Protein AF-A0A2V9D2Q7-F1 (afdb_monomer_lite)

Secondary structure (DSSP, 8-state):
------------S-HHHHHHHHHHHHHHH----S--TTHHHHHHHHHHHSSEEEEE-HHHHHHHTTTT-GGGS-HHHHHHHHHHHHT---STHHHHHHHHHHHHHHHHHT--TT--EEEEE-

Radius of gyration: 14.45 Å; chains: 1; bounding box: 42×31×36 Å

Sequence (122 aa):
MHANGCEVAEYRWSGYVLATLLPYLQEKHQIDLMKAEYDDIATLLTNSTGATHFIFTPSQNTAYLNRLDPTLFSQEEMRDYFNAFNETNEQEIGRAMLDGIAVFRESLRQLDEGSVVVFGIL

Foldseek 3Di:
DPPPDDDQFDQDDALVLLVLLQCVCCVVPVQHQQDDPPVVVQVVCCVVPVWRKGKAALVSLVVPLVVLDLVNDDLVVSQVSVCVVVVHNDDCSSVSSSSSSVRVNRLSVPHDNPDMDIDTHD

Structure (mmCIF, N/CA/C/O backbone):
data_AF-A0A2V9D2Q7-F1
#
_entry.id   AF-A0A2V9D2Q7-F1
#
loop_
_atom_site.group_PDB
_atom_site.id
_atom_site.type_symbol
_atom_site.label_atom_id
_atom_site.label_alt_id
_atom_site.label_comp_id
_atom_site.label_asym_id
_atom_site.label_entity_id
_atom_site.label_seq_id
_atom_site.pdbx_PDB_ins_code
_atom_site.Cartn_x
_atom_site.Cartn_y
_atom_site.Cartn_z
_atom_site.occupancy
_atom_site.B_iso_or_equiv
_atom_site.auth_seq_id
_atom_site.auth_comp_id
_atom_site.auth_asym_id
_atom_site.auth_atom_id
_atom_site.pdbx_PDB_model_num
ATOM 1 N N . MET A 1 1 ? -30.553 -5.878 12.563 1.00 38.88 1 MET A N 1
ATOM 2 C CA . MET A 1 1 ? -29.101 -6.134 12.549 1.00 38.88 1 MET A CA 1
ATOM 3 C C . MET A 1 1 ? -28.470 -4.869 11.994 1.00 38.88 1 MET A C 1
ATOM 5 O O . MET A 1 1 ? -28.701 -4.577 10.830 1.00 38.88 1 MET A O 1
ATOM 9 N N . HIS A 1 2 ? -27.844 -4.038 12.827 1.00 42.50 2 HIS A N 1
ATOM 10 C CA . HIS A 1 2 ? -27.093 -2.895 12.305 1.00 42.50 2 HIS A CA 1
ATOM 11 C C . HIS A 1 2 ? -25.798 -3.459 11.726 1.00 42.50 2 HIS A C 1
ATOM 13 O O . HIS A 1 2 ? -25.033 -4.098 12.446 1.00 42.50 2 HIS A O 1
ATOM 19 N N . ALA A 1 3 ? -25.616 -3.334 10.414 1.00 60.69 3 ALA A N 1
ATOM 20 C CA . ALA A 1 3 ? -24.344 -3.654 9.792 1.00 60.69 3 ALA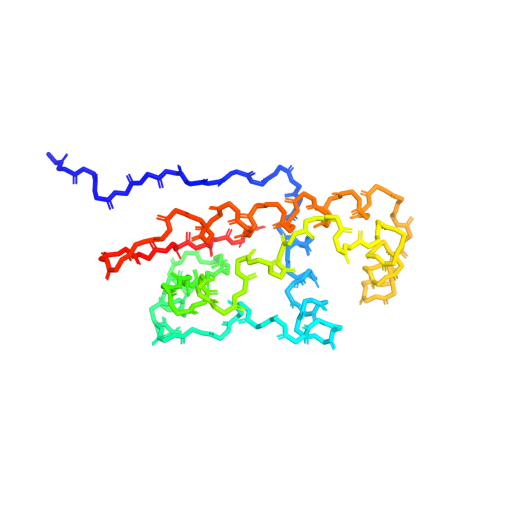 A CA 1
ATOM 21 C C . ALA A 1 3 ? -23.356 -2.566 10.228 1.00 60.69 3 ALA A C 1
ATOM 23 O O . ALA A 1 3 ? -23.459 -1.428 9.785 1.00 60.69 3 ALA A O 1
ATOM 24 N N . ASN A 1 4 ? -22.440 -2.903 11.134 1.00 76.31 4 ASN A N 1
ATOM 25 C CA . ASN A 1 4 ? -21.393 -1.992 11.608 1.00 76.31 4 ASN A CA 1
ATOM 26 C C . ASN A 1 4 ? -20.206 -1.925 10.625 1.00 76.31 4 ASN A C 1
ATOM 28 O O . ASN A 1 4 ? -19.081 -1.670 11.036 1.00 76.31 4 ASN A O 1
ATOM 32 N N . GLY A 1 5 ? -20.436 -2.221 9.344 1.00 79.56 5 GLY A N 1
ATOM 33 C CA . GLY A 1 5 ? -19.397 -2.279 8.325 1.00 79.56 5 GLY A CA 1
ATOM 34 C C . GLY A 1 5 ? -19.960 -2.004 6.938 1.00 79.56 5 GLY A C 1
ATOM 35 O O . GLY A 1 5 ? -21.102 -2.361 6.634 1.00 79.56 5 GLY A O 1
ATOM 36 N N . CYS A 1 6 ? -19.141 -1.369 6.111 1.00 85.81 6 CYS A N 1
ATOM 37 C CA . CYS A 1 6 ? -19.388 -1.111 4.702 1.00 85.81 6 CYS A CA 1
ATOM 38 C C . CYS A 1 6 ? -18.102 -1.364 3.909 1.00 85.81 6 CYS A C 1
ATOM 40 O O . CYS A 1 6 ? -16.999 -1.308 4.452 1.00 85.81 6 CYS A O 1
ATOM 42 N N . GLU A 1 7 ? -18.251 -1.668 2.625 1.00 88.69 7 GLU A N 1
ATOM 43 C CA . GLU A 1 7 ? -17.116 -1.735 1.711 1.00 88.69 7 GLU A CA 1
ATOM 44 C C . GLU A 1 7 ? -16.582 -0.320 1.465 1.00 88.69 7 GLU A C 1
ATOM 46 O O . GLU A 1 7 ? -17.346 0.590 1.141 1.00 88.69 7 GLU A O 1
ATOM 51 N N . VAL A 1 8 ? -15.275 -0.139 1.658 1.00 90.69 8 VAL A N 1
ATOM 52 C CA . VAL A 1 8 ? -14.614 1.174 1.581 1.00 90.69 8 VAL A CA 1
ATOM 53 C C . VAL A 1 8 ? -13.784 1.354 0.313 1.00 90.69 8 VAL A C 1
ATOM 55 O O . VAL A 1 8 ? -13.592 2.483 -0.132 1.00 90.69 8 VAL A O 1
ATOM 58 N N . ALA A 1 9 ? -13.307 0.260 -0.280 1.00 90.62 9 ALA A N 1
ATOM 59 C CA . ALA A 1 9 ? -12.556 0.261 -1.526 1.00 90.62 9 ALA A CA 1
ATOM 60 C C . ALA A 1 9 ? -12.586 -1.132 -2.173 1.00 90.62 9 ALA A C 1
ATOM 62 O O . ALA A 1 9 ? -12.545 -2.142 -1.474 1.00 90.62 9 ALA A O 1
ATOM 63 N N . GLU A 1 10 ? -12.587 -1.161 -3.506 1.00 90.06 10 GLU A N 1
ATOM 64 C CA . GLU A 1 10 ? -12.472 -2.374 -4.319 1.00 90.06 10 GLU A CA 1
ATOM 65 C C . GLU A 1 10 ? -11.156 -2.316 -5.106 1.00 90.06 10 GLU A C 1
ATOM 67 O O . GLU A 1 10 ? -10.862 -1.313 -5.765 1.00 90.06 10 GLU A O 1
ATOM 72 N N . TYR A 1 11 ? -10.377 -3.399 -5.083 1.00 93.44 11 TYR A N 1
ATOM 73 C CA . TYR A 1 11 ? -9.204 -3.560 -5.939 1.00 93.44 11 TYR A CA 1
ATOM 74 C C . TYR A 1 11 ? -9.448 -4.659 -6.970 1.00 93.44 11 TYR A C 1
ATOM 76 O O . TYR A 1 11 ? -9.820 -5.775 -6.624 1.00 93.44 11 TYR A O 1
ATOM 84 N N . ARG A 1 12 ? -9.244 -4.338 -8.251 1.00 92.75 12 ARG A N 1
ATOM 85 C CA . ARG A 1 12 ? -9.646 -5.205 -9.376 1.00 92.75 12 ARG A CA 1
ATOM 86 C C . ARG A 1 12 ? -8.529 -6.065 -9.951 1.00 92.75 12 ARG A C 1
ATOM 88 O O . ARG A 1 12 ? -8.783 -6.862 -10.852 1.00 92.75 12 ARG A O 1
ATOM 95 N N . TRP A 1 13 ? -7.304 -5.883 -9.474 1.00 94.62 13 TRP A N 1
ATOM 96 C CA . TRP A 1 13 ? -6.167 -6.692 -9.894 1.00 94.62 13 TRP A CA 1
ATOM 97 C C . TRP A 1 13 ? -5.890 -7.790 -8.868 1.00 94.62 13 TRP A C 1
ATOM 99 O O . TRP A 1 13 ? -6.526 -7.863 -7.819 1.00 94.62 13 TRP A O 1
ATOM 109 N N . SER A 1 14 ? -4.931 -8.659 -9.181 1.00 93.31 14 SER A N 1
ATOM 110 C CA . SER A 1 14 ? -4.540 -9.750 -8.289 1.00 93.31 14 SER A CA 1
ATOM 111 C C . SER A 1 14 ? -4.072 -9.229 -6.927 1.00 93.31 14 SER A C 1
ATOM 113 O O . SER A 1 14 ? -3.277 -8.290 -6.861 1.00 93.31 14 SER A O 1
ATOM 115 N N . GLY A 1 15 ? -4.483 -9.892 -5.843 1.00 92.88 15 GLY A N 1
ATOM 116 C CA . GLY A 1 15 ? -3.981 -9.617 -4.497 1.00 92.88 15 GLY A CA 1
ATOM 117 C C . GLY A 1 15 ? -2.457 -9.742 -4.386 1.00 92.88 15 GLY A C 1
ATOM 118 O O . GLY A 1 15 ? -1.828 -9.036 -3.600 1.00 92.88 15 GLY A O 1
ATOM 119 N N . TYR A 1 16 ? -1.834 -10.537 -5.261 1.00 93.50 16 TYR A N 1
ATOM 120 C CA . TYR A 1 16 ? -0.379 -10.636 -5.380 1.00 93.50 16 TYR A CA 1
ATOM 121 C C . TYR A 1 16 ? 0.292 -9.285 -5.678 1.00 93.50 16 TYR A C 1
ATOM 123 O O . TYR A 1 16 ? 1.370 -9.001 -5.163 1.00 93.50 16 TYR A O 1
ATOM 131 N N . VAL A 1 17 ? -0.375 -8.406 -6.438 1.00 96.81 17 VAL A N 1
ATOM 132 C CA . VAL A 1 17 ? 0.128 -7.050 -6.703 1.00 96.81 17 VAL A CA 1
ATOM 133 C C . VAL A 1 17 ? 0.216 -6.239 -5.417 1.00 96.81 17 VAL A C 1
ATOM 135 O O . VAL A 1 17 ? 1.226 -5.586 -5.163 1.00 96.81 17 VAL A O 1
ATOM 138 N N . LEU A 1 18 ? -0.815 -6.320 -4.574 1.00 96.50 18 LEU A N 1
ATOM 139 C CA . LEU A 1 18 ? -0.846 -5.645 -3.278 1.00 96.50 18 LEU A CA 1
ATOM 140 C C . LEU A 1 18 ? 0.185 -6.238 -2.313 1.00 96.50 18 LEU A C 1
ATOM 142 O O . LEU A 1 18 ? 0.848 -5.492 -1.594 1.00 96.50 18 LEU A O 1
ATOM 146 N N . ALA A 1 19 ? 0.369 -7.560 -2.343 1.00 94.62 19 ALA A N 1
ATOM 147 C CA . ALA A 1 19 ? 1.371 -8.247 -1.538 1.00 94.62 19 ALA A CA 1
ATOM 148 C C . ALA A 1 19 ? 2.806 -7.797 -1.869 1.00 94.62 19 ALA A C 1
ATOM 150 O O . ALA A 1 19 ? 3.616 -7.689 -0.956 1.00 94.62 19 ALA A O 1
ATOM 151 N N . THR A 1 20 ? 3.120 -7.478 -3.132 1.00 96.94 20 THR A N 1
ATOM 152 C CA . THR A 1 20 ? 4.409 -6.864 -3.517 1.00 96.94 20 THR A CA 1
ATOM 153 C C . THR A 1 20 ? 4.452 -5.355 -3.247 1.00 96.94 20 THR A C 1
ATOM 155 O O . THR A 1 20 ? 5.504 -4.807 -2.912 1.00 96.94 20 THR A O 1
ATOM 158 N N . LEU A 1 21 ? 3.321 -4.658 -3.378 1.00 97.88 21 LEU A N 1
ATOM 159 C CA . LEU A 1 21 ? 3.245 -3.215 -3.149 1.00 97.88 21 LEU A CA 1
ATOM 160 C C . LEU A 1 21 ? 3.551 -2.831 -1.694 1.00 97.88 21 LEU A C 1
ATOM 162 O O . LEU A 1 21 ? 4.154 -1.788 -1.451 1.00 97.88 21 LEU A O 1
ATOM 166 N N . LEU A 1 22 ? 3.161 -3.662 -0.728 1.00 96.38 22 LEU A N 1
ATOM 167 C CA . LEU A 1 22 ? 3.419 -3.416 0.692 1.00 96.38 22 LEU A CA 1
ATOM 168 C C . LEU A 1 22 ? 4.934 -3.335 1.021 1.00 96.38 22 LEU A C 1
ATOM 170 O O . LEU A 1 22 ? 5.353 -2.312 1.570 1.00 96.38 22 LEU A O 1
ATOM 174 N N . PRO A 1 23 ? 5.784 -4.310 0.630 1.00 96.69 23 PRO A N 1
ATOM 175 C CA . PRO A 1 23 ? 7.241 -4.184 0.693 1.00 96.69 23 PRO A CA 1
ATOM 176 C C . PRO A 1 23 ? 7.792 -2.965 -0.050 1.00 96.69 23 PRO A C 1
ATOM 178 O O . PRO A 1 23 ? 8.608 -2.239 0.513 1.00 96.69 23 PRO A O 1
ATOM 181 N N . TYR A 1 24 ? 7.311 -2.673 -1.266 1.00 98.06 24 TYR A N 1
ATOM 182 C CA . TYR A 1 24 ? 7.743 -1.487 -2.020 1.00 98.06 24 TYR A CA 1
ATOM 183 C C . TYR A 1 24 ? 7.545 -0.194 -1.214 1.00 98.06 24 TYR A C 1
ATOM 185 O O . TYR A 1 24 ? 8.459 0.627 -1.094 1.00 98.06 24 TYR A O 1
ATOM 193 N N . LEU A 1 25 ? 6.355 -0.024 -0.630 1.00 97.94 25 LEU A N 1
ATOM 194 C CA . LEU A 1 25 ? 6.006 1.126 0.203 1.00 97.94 25 LEU A CA 1
ATOM 195 C C . LEU A 1 25 ? 6.900 1.238 1.441 1.00 97.94 25 LEU A C 1
ATOM 197 O O . LEU A 1 25 ? 7.367 2.333 1.770 1.00 97.94 25 LEU A O 1
ATOM 201 N N . GLN A 1 26 ? 7.179 0.119 2.102 1.00 97.00 26 GLN A N 1
ATOM 202 C CA . GLN A 1 26 ? 8.033 0.105 3.283 1.00 97.00 26 GLN A CA 1
ATOM 203 C C . GLN A 1 26 ? 9.488 0.428 2.920 1.00 97.00 26 GLN A C 1
ATOM 205 O O . GLN A 1 26 ? 10.083 1.344 3.489 1.00 97.00 26 GLN A O 1
ATOM 210 N N . GLU A 1 27 ? 10.057 -0.280 1.946 1.00 97.06 27 GLU A N 1
ATOM 211 C CA . GLU A 1 27 ? 11.473 -0.197 1.586 1.00 97.06 27 GLU A CA 1
ATOM 212 C C . GLU A 1 27 ? 11.836 1.140 0.936 1.00 97.06 27 GLU A C 1
ATOM 214 O O . GLU A 1 27 ? 12.829 1.769 1.312 1.00 97.06 27 GLU A O 1
ATOM 219 N N . LYS A 1 28 ? 11.043 1.583 -0.047 1.00 97.38 28 LYS A N 1
ATOM 220 C CA . LYS A 1 28 ? 11.356 2.766 -0.865 1.00 97.38 28 LYS A CA 1
ATOM 221 C C . LYS A 1 28 ? 10.819 4.052 -0.267 1.00 97.38 28 LYS A C 1
ATOM 223 O O . LYS A 1 28 ? 11.466 5.090 -0.375 1.00 97.38 28 LYS A O 1
ATOM 228 N N . HIS A 1 29 ? 9.663 3.976 0.388 1.00 96.38 29 HIS A N 1
ATOM 229 C CA . HIS A 1 29 ? 8.939 5.163 0.834 1.00 96.38 29 HIS A CA 1
ATOM 230 C C . HIS A 1 29 ? 8.832 5.279 2.345 1.00 96.38 29 HIS A C 1
ATOM 232 O O . HIS A 1 29 ? 8.362 6.315 2.805 1.00 96.38 29 HIS A O 1
ATOM 238 N N . GLN A 1 30 ? 9.284 4.290 3.128 1.00 96.75 30 GLN A N 1
ATOM 239 C CA . GLN A 1 30 ? 9.152 4.275 4.592 1.00 96.75 30 GLN A CA 1
ATOM 240 C C . GLN A 1 30 ? 7.686 4.446 5.032 1.00 96.75 30 GLN A C 1
ATOM 242 O O . GLN A 1 30 ? 7.369 5.228 5.939 1.00 96.75 30 GLN A O 1
ATOM 247 N N . ILE A 1 31 ? 6.782 3.779 4.310 1.00 96.44 31 ILE A N 1
ATOM 248 C CA . ILE A 1 31 ? 5.348 3.690 4.590 1.00 96.44 31 ILE A CA 1
ATOM 249 C C . ILE A 1 31 ? 5.064 2.242 4.984 1.00 96.44 31 ILE A C 1
ATOM 251 O O . ILE A 1 31 ? 5.067 1.356 4.135 1.00 96.44 31 ILE A O 1
ATOM 255 N N . ASP A 1 32 ? 4.845 2.002 6.274 1.00 94.50 32 ASP A N 1
ATOM 256 C CA . ASP A 1 32 ? 4.575 0.666 6.803 1.00 94.50 32 ASP A CA 1
ATOM 257 C C . ASP A 1 32 ? 3.084 0.528 7.131 1.00 94.50 32 ASP A C 1
ATOM 259 O O . ASP A 1 32 ? 2.604 1.018 8.154 1.00 94.50 32 ASP A O 1
ATOM 263 N N . LEU A 1 33 ? 2.347 -0.109 6.220 1.00 92.50 33 LEU A N 1
ATOM 264 C CA . LEU A 1 33 ? 0.935 -0.462 6.407 1.00 92.50 33 LEU A CA 1
ATOM 2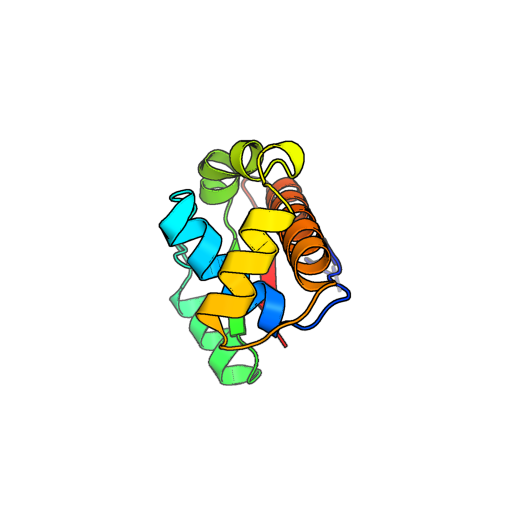65 C C . LEU A 1 33 ? 0.754 -1.881 6.962 1.00 92.50 33 LEU A C 1
ATOM 267 O O . LEU A 1 33 ? -0.364 -2.258 7.305 1.00 92.50 33 LEU A O 1
ATOM 271 N N . MET A 1 34 ? 1.830 -2.671 7.027 1.00 88.25 34 MET A N 1
ATOM 272 C CA . MET A 1 34 ? 1.775 -4.067 7.462 1.00 88.25 34 MET A CA 1
ATOM 273 C C . MET A 1 34 ? 1.773 -4.181 8.981 1.00 88.25 34 MET A C 1
ATOM 275 O O . MET A 1 34 ? 1.176 -5.107 9.514 1.00 88.25 34 MET A O 1
ATOM 279 N N . LYS A 1 35 ? 2.431 -3.244 9.666 1.00 77.94 35 LYS A N 1
ATOM 280 C CA . LYS A 1 35 ? 2.502 -3.213 11.122 1.00 77.94 35 LYS A CA 1
ATOM 281 C C . LYS A 1 35 ? 1.376 -2.366 11.701 1.00 77.94 35 LYS A C 1
ATOM 283 O O . LYS A 1 35 ? 1.362 -1.145 11.515 1.00 77.94 35 LYS A O 1
ATOM 288 N N . ALA A 1 36 ? 0.473 -2.987 12.451 1.00 69.25 36 ALA A N 1
ATOM 289 C CA . ALA A 1 36 ? -0.630 -2.288 13.093 1.00 69.25 36 ALA A CA 1
ATOM 290 C C . ALA A 1 36 ? -0.720 -2.569 14.598 1.00 69.25 36 ALA A C 1
ATOM 292 O O . ALA A 1 36 ? -0.165 -3.522 15.138 1.00 69.25 36 ALA A O 1
ATOM 293 N N . GLU A 1 37 ? -1.470 -1.711 15.290 1.00 78.69 37 GLU A N 1
ATOM 294 C CA . GLU A 1 37 ? -1.809 -1.850 16.714 1.00 78.69 37 GLU A CA 1
ATOM 295 C C . GLU A 1 37 ? -2.587 -3.147 17.014 1.00 78.69 37 GLU A C 1
ATOM 297 O O . GLU A 1 37 ? -2.556 -3.649 18.135 1.00 78.69 37 GLU A O 1
ATOM 302 N N . TYR A 1 38 ? -3.247 -3.712 15.997 1.00 85.06 38 TYR A N 1
ATOM 303 C CA . TYR A 1 38 ? -4.137 -4.869 16.101 1.00 85.06 38 TYR A CA 1
ATOM 304 C C . TYR A 1 38 ? -3.639 -6.104 15.325 1.00 85.06 38 TYR A C 1
ATOM 306 O O . TYR A 1 38 ? -4.453 -6.891 14.837 1.00 85.06 38 TYR A O 1
ATOM 314 N N . ASP A 1 39 ? -2.320 -6.300 15.219 1.00 84.62 39 ASP A N 1
ATOM 315 C CA . ASP A 1 39 ? -1.706 -7.445 14.515 1.00 84.62 39 ASP A CA 1
ATOM 316 C C . ASP A 1 39 ? -2.234 -8.813 14.987 1.00 84.62 39 ASP A C 1
ATOM 318 O O . ASP A 1 39 ? -2.426 -9.720 14.175 1.00 84.62 39 ASP A O 1
ATOM 322 N N . ASP A 1 40 ? -2.545 -8.968 16.278 1.00 89.06 40 ASP A N 1
ATOM 323 C CA . ASP A 1 40 ? -3.113 -10.214 16.813 1.00 89.06 40 ASP A CA 1
ATOM 324 C C . ASP A 1 40 ? -4.491 -10.526 16.199 1.00 89.06 40 ASP A C 1
ATOM 326 O O . ASP A 1 40 ? -4.797 -11.678 15.875 1.00 89.06 40 ASP A O 1
ATOM 330 N N . ILE A 1 41 ? -5.319 -9.497 15.979 1.00 88.81 41 ILE A N 1
ATOM 331 C CA . ILE A 1 41 ? -6.635 -9.632 15.333 1.00 88.81 41 ILE A CA 1
ATOM 332 C C . ILE A 1 41 ? -6.455 -9.921 13.840 1.00 88.81 41 ILE A C 1
ATOM 334 O O . ILE A 1 41 ? -7.119 -10.809 13.305 1.00 88.81 41 ILE A O 1
ATOM 338 N N . ALA A 1 42 ? -5.533 -9.219 13.177 1.00 89.25 42 ALA A N 1
ATOM 339 C CA . ALA A 1 42 ? -5.186 -9.460 11.776 1.00 89.25 42 ALA A CA 1
ATOM 340 C C . ALA A 1 42 ? -4.734 -10.917 11.551 1.00 89.25 42 ALA A C 1
ATOM 342 O O . ALA A 1 42 ? -5.182 -11.597 10.623 1.00 89.25 42 ALA A O 1
ATOM 343 N N . THR A 1 43 ? -3.913 -11.433 12.468 1.00 89.25 43 THR A N 1
ATOM 344 C CA . THR A 1 43 ? -3.416 -12.813 12.472 1.00 89.25 43 THR A CA 1
ATOM 345 C C . THR A 1 43 ? -4.545 -13.817 12.692 1.00 89.25 43 THR A C 1
ATOM 347 O O . THR A 1 43 ? -4.633 -14.820 11.982 1.00 89.25 43 THR A O 1
ATOM 350 N N . LEU A 1 44 ? -5.451 -13.551 13.640 1.00 91.12 44 LEU A N 1
ATOM 351 C CA . LEU A 1 44 ? -6.625 -14.394 13.878 1.00 91.12 44 LEU A CA 1
ATOM 352 C C . LEU A 1 44 ? -7.514 -14.493 12.626 1.00 91.12 44 LEU A C 1
ATOM 354 O O . LEU A 1 44 ? -7.926 -15.591 12.241 1.00 91.12 44 LEU A O 1
ATOM 358 N N . LEU A 1 45 ? -7.791 -13.363 11.969 1.00 89.88 45 LEU A N 1
ATOM 359 C CA . LEU A 1 45 ? -8.570 -13.325 10.728 1.00 89.88 45 LEU A CA 1
ATOM 360 C C . LEU A 1 45 ? -7.861 -14.087 9.610 1.00 89.88 45 LEU A C 1
ATOM 362 O O . LEU A 1 45 ? -8.481 -14.912 8.939 1.00 89.88 45 LEU A O 1
ATOM 366 N N . THR A 1 46 ? -6.551 -13.894 9.478 1.00 90.19 46 THR A N 1
ATOM 367 C CA . THR A 1 46 ? -5.745 -14.595 8.477 1.00 90.19 46 THR A CA 1
ATOM 368 C C . THR A 1 46 ? -5.821 -16.109 8.641 1.00 90.19 46 THR A C 1
ATOM 370 O O . THR A 1 46 ? -6.159 -16.830 7.703 1.00 90.19 46 THR A O 1
ATOM 373 N N . ASN A 1 47 ? -5.620 -16.599 9.864 1.00 90.38 47 ASN A N 1
ATOM 374 C CA . ASN A 1 47 ? -5.659 -18.029 10.162 1.00 90.38 47 ASN A CA 1
ATOM 375 C C . ASN A 1 47 ? -7.058 -18.643 10.011 1.00 90.38 47 ASN A C 1
ATOM 377 O O . ASN A 1 47 ? -7.180 -19.820 9.678 1.00 90.38 47 ASN A O 1
ATOM 381 N N . SER A 1 48 ? -8.115 -17.873 10.282 1.00 91.31 48 SER A N 1
ATOM 382 C CA . SER A 1 48 ? -9.497 -18.370 10.229 1.00 91.31 48 SER A CA 1
ATOM 383 C C . SER A 1 48 ? -10.101 -18.363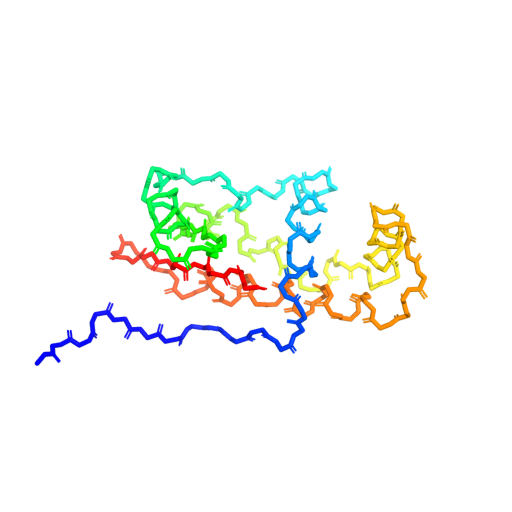 8.825 1.00 91.31 48 SER A C 1
ATOM 385 O O . SER A 1 48 ? -10.972 -19.182 8.538 1.00 91.31 48 SER A O 1
ATOM 387 N N . THR A 1 49 ? -9.645 -17.464 7.952 1.00 88.94 49 THR A N 1
ATOM 388 C CA . THR A 1 49 ? -10.178 -17.306 6.588 1.00 88.94 49 THR A CA 1
ATOM 389 C C . THR A 1 49 ? -9.278 -17.899 5.505 1.00 88.94 49 THR A C 1
ATOM 391 O O . THR A 1 49 ? -9.763 -18.188 4.415 1.00 88.94 49 THR A O 1
ATOM 394 N N . GLY A 1 50 ? -7.985 -18.088 5.788 1.00 86.00 50 GLY A N 1
ATOM 395 C CA . GLY A 1 50 ? -6.987 -18.520 4.807 1.00 86.00 50 GLY A CA 1
ATOM 396 C C . GLY A 1 50 ? -6.508 -17.414 3.859 1.00 86.00 50 GLY A C 1
ATOM 397 O O . GLY A 1 50 ? -5.734 -17.706 2.953 1.00 86.00 50 GLY A O 1
ATOM 398 N N . ALA A 1 51 ? -6.944 -16.168 4.063 1.00 88.06 51 ALA A N 1
ATOM 399 C CA . ALA A 1 51 ? -6.536 -14.996 3.289 1.00 88.06 51 ALA A CA 1
ATOM 400 C C . ALA A 1 51 ? -5.735 -14.029 4.164 1.00 88.06 51 ALA A C 1
ATOM 402 O O . ALA A 1 51 ? -6.003 -13.924 5.357 1.00 88.06 51 ALA A O 1
ATOM 403 N N . THR A 1 52 ? -4.778 -13.292 3.606 1.00 90.69 52 THR A N 1
ATOM 404 C CA . THR A 1 52 ? -3.961 -12.363 4.404 1.00 90.69 52 THR A CA 1
ATOM 405 C C . THR A 1 52 ? -4.780 -11.135 4.779 1.00 90.69 52 THR A C 1
ATOM 407 O O . THR A 1 52 ? -5.351 -10.485 3.908 1.00 90.69 52 THR A O 1
ATOM 410 N N . HIS A 1 53 ? -4.823 -10.801 6.066 1.00 92.25 53 HIS A N 1
ATOM 411 C CA . HIS A 1 53 ? -5.540 -9.637 6.578 1.00 92.25 53 HIS A CA 1
ATOM 412 C C . HIS A 1 53 ? -4.590 -8.633 7.224 1.00 92.25 53 HIS A C 1
ATOM 414 O O . HIS A 1 53 ? -3.669 -9.011 7.944 1.00 92.25 53 HIS A O 1
ATOM 420 N N . PHE A 1 54 ? -4.886 -7.353 7.025 1.00 92.00 54 PHE A N 1
ATOM 421 C CA . PHE A 1 54 ? -4.276 -6.220 7.714 1.00 92.00 54 PHE A CA 1
ATOM 422 C C . PHE A 1 54 ? -5.372 -5.371 8.356 1.00 92.00 54 PHE A C 1
ATOM 424 O O . PHE A 1 54 ? -6.505 -5.330 7.869 1.00 92.00 54 PHE A O 1
ATOM 431 N N . ILE A 1 55 ? -5.041 -4.685 9.448 1.00 92.81 55 ILE A N 1
ATOM 432 C CA . ILE A 1 55 ? -5.960 -3.764 10.118 1.00 92.81 55 ILE A CA 1
ATOM 433 C C . ILE A 1 55 ? -5.391 -2.361 10.008 1.00 92.81 55 ILE A C 1
ATOM 435 O O . ILE A 1 55 ? -4.356 -2.076 10.606 1.00 92.81 55 ILE A O 1
ATOM 439 N N . PHE A 1 56 ? -6.071 -1.486 9.272 1.00 94.25 56 PHE A N 1
ATOM 440 C CA . PHE A 1 56 ? -5.679 -0.088 9.206 1.00 94.25 56 PHE A CA 1
ATOM 441 C C . PHE A 1 56 ? -6.327 0.735 10.311 1.00 94.25 56 PHE A C 1
ATOM 443 O O . PHE A 1 56 ? -7.518 0.581 10.597 1.00 94.25 56 PHE A O 1
ATOM 450 N N . THR A 1 57 ? -5.540 1.624 10.915 1.00 93.69 57 THR A N 1
ATOM 451 C CA . THR A 1 57 ? -5.938 2.416 12.086 1.00 93.69 57 THR A CA 1
ATOM 452 C C . THR A 1 57 ? -5.825 3.925 11.839 1.00 93.69 57 THR A C 1
ATOM 454 O O . THR A 1 57 ? -5.070 4.368 10.963 1.00 93.69 57 THR A O 1
ATOM 457 N N . PRO A 1 58 ? -6.521 4.767 12.627 1.00 93.38 58 PRO A N 1
ATOM 458 C CA . PRO A 1 58 ? -6.458 6.225 12.474 1.00 93.38 58 PRO A CA 1
ATOM 459 C C . PRO A 1 58 ? -5.042 6.816 12.593 1.00 93.38 58 PRO A C 1
ATOM 461 O O . PRO A 1 58 ? -4.727 7.838 11.973 1.00 93.38 58 PRO A O 1
ATOM 464 N N . SER A 1 59 ? -4.148 6.160 13.341 1.00 92.00 59 SER A N 1
ATOM 465 C CA . SER A 1 59 ? -2.743 6.571 13.436 1.00 92.00 59 SER A CA 1
ATOM 466 C C . SER A 1 59 ? -2.004 6.411 12.102 1.00 92.00 59 SER A C 1
ATOM 468 O O . SER A 1 59 ? -1.238 7.299 11.721 1.00 92.00 59 SER A O 1
ATOM 470 N N . GLN A 1 60 ? -2.290 5.355 11.336 1.00 93.44 60 GLN A N 1
ATOM 471 C CA . GLN A 1 60 ? -1.747 5.169 9.988 1.00 93.44 60 GLN A CA 1
ATOM 472 C C . GLN A 1 60 ? -2.345 6.156 8.979 1.00 93.44 60 GLN A C 1
ATOM 474 O O . GLN A 1 60 ? -1.609 6.653 8.126 1.00 93.44 60 GLN A O 1
ATOM 479 N N . ASN A 1 61 ? -3.634 6.507 9.095 1.00 93.38 61 ASN A N 1
ATOM 480 C CA . ASN A 1 61 ? -4.211 7.607 8.308 1.00 93.38 61 ASN A CA 1
ATOM 481 C C . ASN A 1 61 ? -3.385 8.887 8.512 1.00 93.38 61 ASN A C 1
ATOM 483 O O . ASN A 1 61 ? -2.853 9.438 7.546 1.00 93.38 61 ASN A O 1
ATOM 487 N N . THR A 1 62 ? -3.194 9.297 9.769 1.00 93.56 62 THR A N 1
ATOM 488 C CA . THR A 1 62 ? -2.449 10.518 10.108 1.00 93.56 62 THR A CA 1
ATOM 489 C C . THR A 1 62 ? -1.008 10.473 9.586 1.00 93.56 62 THR A C 1
ATOM 491 O O . THR A 1 62 ? -0.487 11.477 9.099 1.00 93.56 62 THR A O 1
ATOM 494 N N . ALA A 1 63 ? -0.359 9.308 9.660 1.00 94.19 63 ALA A N 1
ATOM 495 C CA . ALA A 1 63 ? 1.030 9.138 9.248 1.00 94.19 63 ALA A CA 1
ATOM 496 C C . ALA A 1 63 ? 1.233 9.089 7.722 1.00 94.19 63 ALA A C 1
ATOM 498 O O . ALA A 1 63 ? 2.274 9.543 7.231 1.00 94.19 63 ALA A O 1
ATOM 499 N N . TYR A 1 64 ? 0.285 8.516 6.970 1.00 96.44 64 TYR A N 1
ATOM 500 C CA . TYR A 1 64 ? 0.542 8.065 5.597 1.00 96.44 64 TYR A CA 1
ATOM 501 C C . TYR A 1 64 ? -0.445 8.559 4.539 1.00 96.44 64 TYR A C 1
ATOM 503 O O . TYR A 1 64 ? -0.080 8.545 3.364 1.00 96.44 64 TYR A O 1
ATOM 511 N N . LEU A 1 65 ? -1.636 9.059 4.893 1.00 96.62 65 LEU A N 1
ATOM 512 C CA . LEU A 1 65 ? -2.674 9.424 3.914 1.00 96.62 65 LEU A CA 1
ATOM 513 C C . LEU A 1 65 ? -2.158 10.366 2.812 1.00 96.62 65 LEU A C 1
ATOM 515 O O . LEU A 1 65 ? -2.344 10.109 1.624 1.00 96.62 65 LEU A O 1
ATOM 519 N N . ASN A 1 66 ? -1.463 11.438 3.201 1.00 96.62 66 ASN A N 1
ATOM 520 C CA . ASN A 1 66 ? -0.919 12.418 2.254 1.00 96.62 66 ASN A CA 1
ATOM 521 C C . ASN A 1 66 ? 0.295 11.896 1.473 1.00 96.62 66 ASN A C 1
ATOM 523 O O . ASN A 1 66 ? 0.615 12.421 0.412 1.00 96.62 66 ASN A O 1
ATOM 527 N N . ARG A 1 67 ? 0.982 10.879 1.999 1.00 97.69 67 ARG A N 1
ATOM 528 C CA . ARG A 1 67 ? 2.161 10.270 1.368 1.00 97.69 67 ARG A CA 1
ATOM 529 C C . ARG A 1 67 ? 1.777 9.204 0.345 1.00 97.69 67 ARG A C 1
ATOM 531 O O . ARG A 1 67 ? 2.572 8.899 -0.530 1.00 97.69 67 ARG A O 1
ATOM 538 N N . LEU A 1 68 ? 0.554 8.684 0.423 1.00 97.62 68 LEU A N 1
ATOM 539 C CA . LEU A 1 68 ? -0.031 7.762 -0.552 1.00 97.62 68 LEU A CA 1
ATOM 540 C C . LEU A 1 68 ? -0.713 8.502 -1.712 1.00 97.62 68 LEU A C 1
ATOM 542 O O . LEU A 1 68 ? -1.693 8.026 -2.272 1.00 97.62 68 LEU A O 1
ATOM 546 N N . ASP A 1 69 ? -0.240 9.696 -2.072 1.00 96.44 69 ASP A N 1
ATOM 547 C CA . ASP A 1 69 ? -0.699 10.377 -3.280 1.00 96.44 69 ASP A CA 1
ATOM 548 C C . ASP A 1 69 ? -0.179 9.679 -4.536 1.00 96.44 69 ASP A C 1
ATOM 550 O O . ASP A 1 69 ? 1.036 9.649 -4.715 1.00 96.44 69 ASP A O 1
ATOM 554 N N . PRO A 1 70 ? -1.049 9.152 -5.424 1.00 95.50 70 PRO A N 1
ATOM 555 C CA . PRO A 1 70 ? -0.603 8.461 -6.632 1.00 95.50 70 PRO A CA 1
ATOM 556 C C . PRO A 1 70 ? 0.334 9.299 -7.510 1.00 95.50 70 PRO A C 1
ATOM 558 O O . PRO A 1 70 ? 1.161 8.738 -8.220 1.00 95.50 70 PRO A O 1
ATOM 561 N N . THR A 1 71 ? 0.252 10.634 -7.446 1.00 96.44 71 THR A N 1
ATOM 562 C CA . THR A 1 71 ? 1.135 11.532 -8.209 1.00 96.44 71 THR A CA 1
ATOM 563 C C . THR A 1 71 ? 2.583 11.549 -7.710 1.00 96.44 71 THR A C 1
ATOM 565 O O . THR A 1 71 ? 3.465 12.020 -8.426 1.00 96.44 71 THR A O 1
ATOM 568 N N . LEU A 1 72 ? 2.848 11.022 -6.509 1.00 97.12 72 LEU A N 1
ATOM 569 C CA . LEU A 1 72 ? 4.191 10.883 -5.938 1.00 97.12 72 LEU A CA 1
ATOM 570 C C . LEU A 1 72 ? 4.906 9.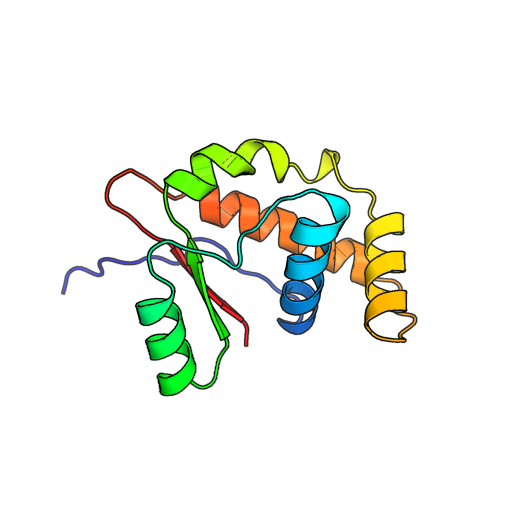603 -6.392 1.00 97.12 72 LEU A C 1
ATOM 572 O O . LEU A 1 72 ? 6.074 9.415 -6.054 1.00 97.12 72 LEU A O 1
ATOM 576 N N . PHE A 1 73 ? 4.233 8.731 -7.146 1.00 97.94 73 PHE A N 1
ATOM 577 C CA . PHE A 1 73 ? 4.769 7.442 -7.569 1.00 97.94 73 PHE A CA 1
ATOM 578 C C . PHE A 1 73 ? 4.954 7.393 -9.086 1.00 97.94 73 PHE A C 1
ATOM 580 O O . PHE A 1 73 ? 4.071 7.767 -9.859 1.00 97.94 73 PHE A O 1
ATOM 587 N N . SER A 1 74 ? 6.110 6.895 -9.526 1.00 97.62 74 SER A N 1
ATOM 588 C CA . SER A 1 74 ? 6.373 6.650 -10.943 1.00 97.62 74 SER A CA 1
ATOM 589 C C . SER A 1 74 ? 5.850 5.274 -11.346 1.00 97.62 74 SER A C 1
ATOM 591 O O . SER A 1 74 ? 6.301 4.257 -10.822 1.00 97.62 74 SER A O 1
ATOM 593 N N . GLN A 1 75 ? 4.949 5.229 -12.330 1.00 97.44 75 GLN A N 1
ATOM 594 C CA . GLN A 1 75 ? 4.433 3.969 -12.878 1.00 97.44 75 GLN A CA 1
ATOM 595 C C . GLN A 1 75 ? 5.556 3.048 -13.386 1.00 97.44 75 GLN A C 1
ATOM 597 O O . GLN A 1 75 ? 5.478 1.830 -13.234 1.00 97.44 75 GLN A O 1
ATOM 602 N N . GLU A 1 76 ? 6.590 3.628 -13.999 1.00 98.00 76 GLU A N 1
ATOM 603 C CA . GLU A 1 76 ? 7.754 2.898 -14.509 1.00 98.00 76 GLU A CA 1
ATOM 604 C C . GLU A 1 76 ? 8.574 2.291 -13.369 1.00 98.00 76 GLU A C 1
ATOM 606 O O . GLU A 1 76 ? 8.854 1.098 -13.393 1.00 98.00 76 GLU A O 1
ATOM 611 N N . GLU A 1 77 ? 8.873 3.071 -12.330 1.00 98.00 77 GLU A N 1
ATOM 612 C CA . GLU A 1 77 ? 9.629 2.580 -11.173 1.00 98.00 77 GLU A CA 1
ATOM 613 C C . GLU A 1 77 ? 8.889 1.444 -10.456 1.00 98.00 77 GLU A C 1
ATOM 615 O O . GLU A 1 77 ? 9.493 0.441 -10.082 1.00 98.00 77 GLU A O 1
ATOM 620 N N . MET A 1 78 ? 7.570 1.580 -10.293 1.00 98.19 78 MET A N 1
ATOM 621 C CA . MET A 1 78 ? 6.738 0.547 -9.678 1.00 98.19 78 MET A CA 1
ATOM 622 C C . MET A 1 78 ? 6.739 -0.738 -10.510 1.00 98.19 78 MET A C 1
ATOM 624 O O . MET A 1 78 ? 6.931 -1.824 -9.964 1.00 98.19 78 MET A O 1
ATOM 628 N N . ARG A 1 79 ? 6.592 -0.622 -11.838 1.00 98.44 79 ARG A N 1
ATOM 629 C CA . ARG A 1 79 ? 6.702 -1.768 -12.751 1.00 98.44 79 ARG A CA 1
ATOM 630 C C . ARG A 1 79 ? 8.047 -2.469 -12.596 1.00 98.44 79 ARG A C 1
ATOM 632 O O . ARG A 1 79 ? 8.087 -3.693 -12.482 1.00 98.44 79 ARG A O 1
ATOM 639 N N . ASP A 1 80 ? 9.128 -1.702 -12.606 1.00 98.31 80 ASP A N 1
ATOM 640 C CA . ASP A 1 80 ? 10.481 -2.244 -12.566 1.00 98.31 80 ASP A CA 1
ATOM 641 C C . ASP A 1 80 ? 10.764 -2.915 -11.216 1.00 98.31 80 ASP A C 1
ATOM 643 O O . ASP A 1 80 ? 11.319 -4.013 -11.186 1.00 98.31 80 ASP A O 1
ATOM 647 N N . TYR A 1 81 ? 10.308 -2.320 -10.105 1.00 98.38 81 TYR A N 1
ATOM 648 C CA . TYR A 1 81 ? 10.384 -2.948 -8.787 1.00 98.38 81 TYR A CA 1
ATOM 649 C C . TYR A 1 81 ? 9.627 -4.273 -8.755 1.00 98.38 81 TYR A C 1
ATOM 651 O O . TYR A 1 81 ? 10.195 -5.279 -8.340 1.00 98.38 81 TYR A O 1
ATOM 659 N N . PHE A 1 82 ? 8.371 -4.298 -9.209 1.00 98.38 82 PHE A N 1
ATOM 660 C CA . PHE A 1 82 ? 7.572 -5.521 -9.190 1.00 98.38 82 PHE A CA 1
ATOM 661 C C . PHE A 1 82 ? 8.226 -6.637 -9.996 1.00 98.38 82 PHE A C 1
ATOM 663 O O . PHE A 1 82 ? 8.333 -7.766 -9.521 1.00 98.38 82 PHE A O 1
ATOM 670 N N . ASN A 1 83 ? 8.656 -6.322 -11.218 1.00 98.38 83 ASN A N 1
ATOM 671 C CA . ASN A 1 83 ? 9.260 -7.299 -12.111 1.00 98.38 83 ASN A CA 1
ATOM 672 C C . ASN A 1 83 ? 10.585 -7.830 -11.559 1.00 98.38 83 ASN A C 1
ATOM 674 O O . ASN A 1 83 ? 10.844 -9.025 -11.659 1.00 98.38 83 ASN A O 1
ATOM 678 N N . ALA A 1 84 ? 11.389 -6.977 -10.921 1.00 98.12 84 ALA A N 1
ATOM 679 C CA . ALA A 1 84 ? 12.606 -7.411 -10.247 1.00 98.12 84 ALA A CA 1
ATOM 680 C C . ALA A 1 84 ? 12.312 -8.264 -9.003 1.00 98.12 84 ALA A C 1
ATOM 682 O O . ALA A 1 84 ? 12.955 -9.290 -8.807 1.00 98.12 84 ALA A O 1
ATOM 683 N N . PHE A 1 85 ? 11.343 -7.859 -8.178 1.00 97.50 85 PHE A N 1
ATOM 684 C CA . PHE A 1 85 ? 10.993 -8.546 -6.932 1.00 97.50 85 PHE A CA 1
ATOM 685 C C . PHE A 1 85 ? 10.404 -9.941 -7.183 1.00 97.50 85 PHE A C 1
ATOM 687 O O . PHE A 1 85 ? 10.680 -10.868 -6.427 1.00 97.50 85 PHE A O 1
ATOM 694 N N . ASN A 1 86 ? 9.612 -10.093 -8.247 1.00 96.94 86 ASN A N 1
ATOM 695 C CA . ASN A 1 86 ? 8.909 -11.339 -8.567 1.00 96.94 86 ASN A CA 1
ATOM 696 C C . ASN A 1 86 ? 9.536 -12.131 -9.728 1.00 96.94 86 ASN A C 1
ATOM 698 O O . ASN A 1 86 ? 8.987 -13.156 -10.120 1.00 96.94 86 ASN A O 1
ATOM 702 N N . GLU A 1 87 ? 10.654 -11.663 -10.291 1.00 97.56 87 GLU A N 1
ATOM 703 C CA . GLU A 1 87 ? 11.320 -12.265 -11.459 1.00 97.56 87 GLU A CA 1
ATOM 704 C C . GLU A 1 87 ? 10.398 -12.393 -12.697 1.00 97.56 87 GLU A C 1
ATOM 706 O O . GLU A 1 87 ? 10.410 -13.389 -13.422 1.00 97.56 87 GLU A O 1
ATOM 711 N N . THR A 1 88 ? 9.589 -11.360 -12.958 1.00 96.50 88 THR A N 1
ATOM 712 C CA . THR A 1 88 ? 8.614 -11.302 -14.065 1.00 96.50 88 THR A CA 1
ATOM 713 C C . THR A 1 88 ? 8.960 -10.231 -15.110 1.00 96.50 88 THR A C 1
ATOM 715 O O . THR A 1 88 ? 9.962 -9.529 -15.004 1.00 96.50 88 THR A O 1
ATOM 718 N N . ASN A 1 89 ? 8.130 -10.091 -16.153 1.00 96.12 89 ASN A N 1
ATOM 719 C CA . ASN A 1 89 ? 8.243 -9.023 -17.158 1.00 96.12 89 ASN A CA 1
ATOM 720 C C . ASN A 1 89 ? 6.858 -8.515 -17.613 1.00 96.12 89 ASN A C 1
ATOM 722 O O . ASN A 1 89 ? 6.545 -8.452 -18.804 1.00 96.12 89 ASN A O 1
ATOM 726 N N . GLU A 1 90 ? 6.003 -8.198 -16.644 1.00 94.25 90 GLU A N 1
ATOM 727 C CA . GLU A 1 90 ? 4.639 -7.723 -16.864 1.00 94.25 90 GLU A CA 1
ATOM 728 C C . GLU A 1 90 ? 4.627 -6.219 -17.159 1.00 94.25 90 GLU A C 1
ATOM 730 O O . GLU A 1 90 ? 5.231 -5.421 -16.438 1.00 94.25 90 GLU A O 1
ATOM 735 N N . GLN A 1 91 ? 3.926 -5.811 -18.217 1.00 94.12 91 GLN A N 1
ATOM 736 C CA . GLN A 1 91 ? 3.910 -4.409 -18.660 1.00 94.12 91 GLN A CA 1
ATOM 737 C C . GLN A 1 91 ? 2.850 -3.571 -17.936 1.00 94.12 91 GLN A C 1
ATOM 739 O O . GLN A 1 91 ? 3.115 -2.431 -17.554 1.00 94.12 91 GLN A O 1
ATOM 744 N N . GLU A 1 92 ? 1.673 -4.148 -17.684 1.00 95.25 92 GLU A N 1
ATOM 745 C CA . GLU A 1 92 ? 0.545 -3.448 -17.051 1.00 95.25 92 GLU A CA 1
ATOM 746 C C . GLU A 1 92 ? 0.704 -3.304 -15.529 1.00 95.25 92 GLU A C 1
ATOM 748 O O . GLU A 1 92 ? -0.048 -2.574 -14.882 1.00 95.25 92 GLU A O 1
ATOM 753 N N . ILE A 1 93 ? 1.698 -3.968 -14.933 1.00 97.38 93 ILE A N 1
ATOM 754 C CA . ILE A 1 93 ? 1.796 -4.089 -13.478 1.00 97.38 93 ILE A CA 1
ATOM 755 C C . ILE A 1 93 ? 2.079 -2.762 -12.772 1.00 97.38 93 ILE A C 1
ATOM 757 O O . ILE A 1 93 ? 1.590 -2.542 -11.669 1.00 97.38 93 ILE A O 1
ATOM 761 N N . GLY A 1 94 ? 2.767 -1.823 -13.429 1.00 97.50 94 GLY A N 1
ATOM 762 C CA . GLY A 1 94 ? 2.949 -0.477 -12.881 1.00 97.50 94 GLY A CA 1
ATOM 763 C C . GLY A 1 94 ? 1.615 0.249 -12.674 1.00 97.50 94 GLY A C 1
ATOM 764 O O . GLY A 1 94 ? 1.421 0.91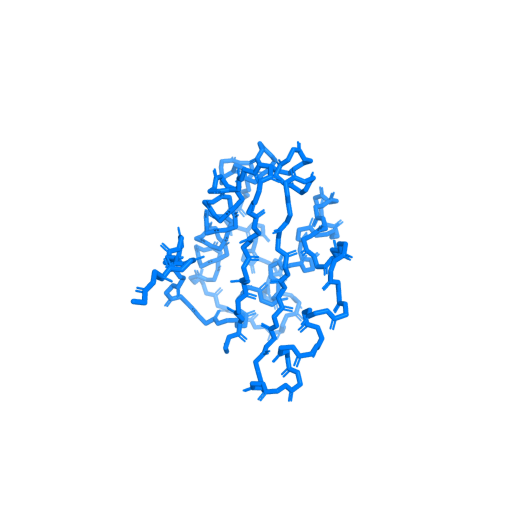9 -11.662 1.00 97.50 94 GLY A O 1
ATOM 765 N N . ARG A 1 95 ? 0.658 0.073 -13.598 1.00 97.88 95 ARG A N 1
ATOM 766 C CA . ARG A 1 95 ? -0.696 0.626 -13.456 1.00 97.88 95 ARG A CA 1
ATOM 767 C C . ARG A 1 95 ? -1.448 -0.069 -12.327 1.00 97.88 95 ARG A C 1
ATOM 769 O O . ARG A 1 95 ? -2.063 0.605 -11.509 1.00 97.88 95 ARG A O 1
ATOM 776 N N . ALA A 1 96 ? -1.360 -1.396 -12.258 1.00 97.94 96 ALA A N 1
ATOM 777 C CA . ALA A 1 96 ? -1.980 -2.162 -11.184 1.00 97.94 96 ALA A CA 1
ATOM 778 C C . ALA A 1 96 ? -1.461 -1.725 -9.803 1.00 97.94 96 ALA A C 1
ATOM 780 O O . ALA A 1 96 ? -2.248 -1.554 -8.873 1.00 97.94 96 ALA A O 1
ATOM 781 N N . MET A 1 97 ? -0.157 -1.481 -9.662 1.00 98.12 97 MET A N 1
ATOM 782 C CA . MET A 1 97 ? 0.415 -0.978 -8.414 1.00 98.12 97 MET A CA 1
ATOM 783 C C . MET A 1 97 ? -0.069 0.437 -8.070 1.00 98.12 97 MET A C 1
ATOM 785 O O . MET A 1 97 ? -0.393 0.687 -6.911 1.00 98.12 97 MET A O 1
ATOM 789 N N . LEU A 1 98 ? -0.180 1.347 -9.046 1.00 98.12 98 LEU A N 1
ATOM 790 C CA . LEU A 1 98 ? -0.759 2.682 -8.823 1.00 98.12 98 LEU A CA 1
ATOM 791 C C . LEU A 1 98 ? -2.223 2.617 -8.373 1.00 98.12 98 LEU A C 1
ATOM 793 O O . LEU A 1 98 ? -2.611 3.325 -7.443 1.00 98.12 98 LEU A O 1
ATOM 797 N N . ASP A 1 99 ? -3.022 1.737 -8.976 1.00 97.62 99 ASP A N 1
ATOM 798 C CA . ASP A 1 99 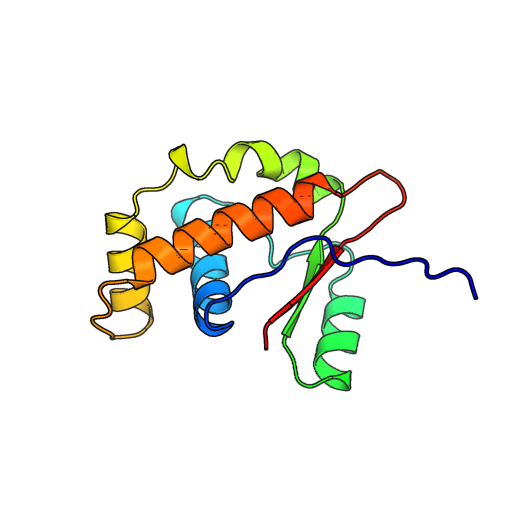? -4.392 1.485 -8.522 1.00 97.62 99 ASP A CA 1
ATOM 799 C C . ASP A 1 99 ? -4.393 0.962 -7.069 1.00 97.62 99 ASP A C 1
ATOM 801 O O . ASP A 1 99 ? -5.270 1.312 -6.279 1.00 97.62 99 ASP A O 1
ATOM 805 N N . GLY A 1 100 ? -3.374 0.187 -6.678 1.00 97.62 100 GLY A N 1
ATOM 806 C CA . GLY A 1 100 ? -3.177 -0.279 -5.303 1.00 97.62 100 GLY A CA 1
ATOM 807 C C . GLY A 1 100 ? -2.881 0.860 -4.321 1.00 97.62 100 GLY A C 1
ATOM 808 O O . GLY A 1 100 ? -3.469 0.903 -3.241 1.00 97.62 100 GLY A O 1
ATOM 809 N N . ILE A 1 101 ? -2.048 1.835 -4.711 1.00 98.19 101 ILE A N 1
ATOM 810 C CA . ILE A 1 101 ? -1.820 3.067 -3.930 1.00 98.19 101 ILE A CA 1
ATOM 811 C C . ILE A 1 101 ? -3.138 3.808 -3.707 1.00 98.19 101 ILE A C 1
ATOM 813 O O . ILE A 1 101 ? -3.436 4.216 -2.583 1.00 98.19 101 ILE A O 1
ATOM 817 N N . ALA A 1 102 ? -3.936 3.967 -4.765 1.00 97.12 102 ALA A N 1
ATOM 818 C CA . ALA A 1 102 ? -5.221 4.648 -4.682 1.00 97.12 102 ALA A CA 1
ATOM 819 C C . ALA A 1 102 ? -6.184 3.925 -3.728 1.00 97.12 102 ALA A C 1
ATOM 821 O O . ALA A 1 102 ? -6.833 4.580 -2.913 1.00 97.12 102 ALA A O 1
ATOM 822 N N . VAL A 1 103 ? -6.225 2.590 -3.766 1.00 96.88 103 VAL A N 1
ATOM 823 C CA . VAL A 1 103 ? -7.037 1.776 -2.850 1.00 96.88 103 VAL A CA 1
ATOM 824 C C . VAL A 1 103 ? -6.577 1.914 -1.400 1.00 96.88 103 VAL A C 1
ATOM 826 O O . VAL A 1 103 ? -7.417 2.095 -0.516 1.00 96.88 103 VAL A O 1
ATOM 829 N N . PHE A 1 104 ? -5.270 1.888 -1.127 1.00 97.12 104 PHE A N 1
ATOM 830 C CA . PHE A 1 104 ? -4.764 2.118 0.229 1.00 97.12 104 PHE A CA 1
ATOM 831 C C . PHE A 1 104 ? -5.089 3.525 0.729 1.00 97.12 104 PHE A C 1
ATOM 833 O O . PHE A 1 104 ? -5.564 3.681 1.854 1.00 97.12 104 PHE A O 1
ATOM 840 N N . ARG A 1 105 ? -4.903 4.551 -0.109 1.00 97.19 105 ARG A N 1
ATOM 841 C CA . ARG A 1 105 ? -5.261 5.931 0.242 1.00 97.19 105 ARG A CA 1
ATOM 842 C C . ARG A 1 105 ? -6.755 6.067 0.527 1.00 97.19 105 ARG A C 1
ATOM 844 O O . ARG A 1 105 ? -7.119 6.705 1.512 1.00 97.19 105 ARG A O 1
ATOM 851 N N . GLU A 1 106 ? -7.608 5.484 -0.311 1.00 96.31 106 GLU A N 1
ATOM 852 C CA . GLU A 1 106 ? -9.059 5.521 -0.123 1.00 96.31 106 GLU A CA 1
ATOM 853 C C . GLU A 1 106 ? -9.461 4.822 1.175 1.00 96.31 106 GLU A C 1
ATOM 855 O O . GLU A 1 106 ? -10.189 5.399 1.976 1.00 96.31 106 GLU A O 1
ATOM 860 N N . SER A 1 107 ? -8.903 3.637 1.428 1.00 95.50 107 SER A N 1
ATOM 861 C CA . SER A 1 107 ? -9.131 2.872 2.657 1.00 95.50 107 SER A CA 1
ATOM 862 C C . SER A 1 107 ? -8.761 3.690 3.892 1.00 95.50 107 SER A C 1
ATOM 864 O O . SER A 1 107 ? -9.555 3.806 4.821 1.00 95.50 107 SER A O 1
ATOM 866 N N . LEU A 1 108 ? -7.586 4.331 3.888 1.00 95.56 108 LEU A N 1
ATOM 867 C CA . LEU A 1 108 ? -7.190 5.192 4.996 1.00 95.56 108 LEU A CA 1
ATOM 868 C C . LEU A 1 108 ? -8.130 6.385 5.152 1.00 95.56 108 LEU A C 1
ATOM 870 O O . LEU A 1 108 ? -8.470 6.726 6.278 1.00 95.56 108 LEU A O 1
ATOM 874 N N . ARG A 1 109 ? -8.576 7.011 4.057 1.00 95.38 109 ARG A N 1
ATOM 875 C CA . ARG A 1 109 ? -9.448 8.198 4.093 1.00 95.38 109 ARG A CA 1
ATOM 876 C C . ARG A 1 109 ? -10.784 7.951 4.801 1.00 95.38 109 ARG A C 1
ATOM 878 O O . ARG A 1 109 ? -11.355 8.905 5.316 1.00 95.38 109 ARG A O 1
ATOM 885 N N . GLN A 1 110 ? -11.264 6.709 4.822 1.00 93.75 110 GLN A N 1
ATOM 886 C CA . GLN A 1 110 ? -12.522 6.336 5.477 1.00 93.75 110 GLN A CA 1
ATOM 887 C C . GLN A 1 110 ? -12.393 6.144 6.998 1.00 93.75 110 GLN A C 1
ATOM 889 O O . GLN A 1 110 ? -13.401 5.942 7.667 1.00 93.75 110 GLN A O 1
ATOM 894 N N . LEU A 1 111 ? -11.176 6.198 7.549 1.00 92.62 111 LEU A N 1
ATOM 895 C CA . LEU A 1 111 ? -10.946 6.055 8.985 1.00 92.62 111 LEU A CA 1
ATOM 896 C C . LEU A 1 111 ? -11.336 7.319 9.760 1.00 92.62 111 LEU A C 1
ATOM 898 O O . LEU A 1 111 ? -10.989 8.438 9.381 1.00 92.62 111 LEU A O 1
ATOM 902 N N . ASP A 1 112 ? -11.965 7.101 10.909 1.00 89.06 112 ASP A N 1
ATOM 903 C CA . ASP A 1 112 ? -12.231 8.080 11.960 1.00 89.06 112 ASP A CA 1
ATOM 904 C C . ASP A 1 112 ? -11.818 7.503 13.327 1.00 89.06 112 ASP A C 1
ATOM 906 O O . ASP A 1 112 ? -11.423 6.344 13.428 1.00 89.06 112 ASP A O 1
ATOM 910 N N . GLU A 1 113 ? -11.887 8.302 14.396 1.00 86.44 113 GLU A N 1
ATOM 911 C CA . GLU A 1 113 ? -11.420 7.905 15.737 1.00 86.44 113 GLU A CA 1
ATOM 912 C C . GLU A 1 113 ? -12.106 6.649 16.316 1.00 86.44 113 GLU A C 1
ATOM 914 O O . GLU A 1 113 ? -11.576 6.046 17.248 1.00 86.44 113 GLU A O 1
ATOM 919 N N . GLY A 1 114 ? -13.269 6.248 15.793 1.00 89.06 114 GLY A N 1
ATOM 920 C CA . GLY A 1 114 ? -14.032 5.085 16.241 1.00 89.06 114 GLY A CA 1
ATOM 921 C C . GLY A 1 114 ? -14.014 3.900 15.275 1.00 89.06 114 GLY A C 1
ATOM 922 O O . GLY A 1 114 ? -14.720 2.921 15.533 1.00 89.06 114 GLY A O 1
ATOM 923 N N . SER A 1 115 ? -13.256 3.966 14.177 1.00 91.81 115 SER A N 1
ATOM 924 C CA . SER A 1 115 ? -13.278 2.953 13.122 1.00 91.81 115 SER A CA 1
ATOM 925 C C . SER A 1 115 ? -11.901 2.385 12.775 1.00 91.81 115 SER A C 1
ATOM 927 O O . SER A 1 115 ? -10.845 2.963 13.035 1.00 91.81 115 SER A O 1
ATOM 929 N N . VAL A 1 116 ? -11.933 1.190 12.189 1.00 92.88 116 VAL A N 1
ATOM 930 C CA . VAL A 1 116 ? -10.783 0.510 11.590 1.00 92.88 116 VAL A CA 1
ATOM 931 C C . VAL A 1 116 ? -11.190 -0.004 10.217 1.00 92.88 116 VAL A C 1
ATOM 933 O O . VAL A 1 116 ? -12.365 -0.296 9.984 1.00 92.88 116 VAL A O 1
ATOM 936 N N . VAL A 1 117 ? -10.220 -0.167 9.321 1.00 93.69 117 VAL A N 1
ATOM 937 C CA . VAL A 1 117 ? -10.436 -0.857 8.047 1.00 93.69 117 VAL A CA 1
ATOM 938 C C . VAL A 1 117 ? -9.799 -2.230 8.129 1.00 93.69 117 VAL A C 1
ATOM 940 O O . VAL A 1 117 ? -8.610 -2.359 8.406 1.00 93.69 117 VAL A O 1
ATOM 943 N N . VAL A 1 118 ? -10.599 -3.259 7.871 1.00 93.06 118 VAL A N 1
ATOM 944 C CA . VAL A 1 118 ? -10.109 -4.622 7.682 1.00 93.06 118 VAL A CA 1
ATOM 945 C C . VAL A 1 118 ? -9.791 -4.788 6.204 1.00 93.06 118 VAL A C 1
ATOM 947 O O . VAL A 1 118 ? -10.694 -4.762 5.370 1.00 93.06 118 VAL A O 1
ATOM 950 N N . PHE A 1 119 ? -8.513 -4.936 5.880 1.00 91.81 119 PHE A N 1
ATOM 951 C CA . PHE A 1 119 ? -8.043 -5.070 4.510 1.00 91.81 119 PHE A CA 1
ATOM 952 C C . PHE A 1 119 ? -7.627 -6.515 4.238 1.00 91.81 119 PHE A C 1
ATOM 954 O O . PHE A 1 119 ? -6.675 -7.006 4.841 1.00 91.81 119 PHE A O 1
ATOM 961 N N . GLY A 1 120 ? -8.349 -7.201 3.353 1.00 91.00 120 GLY A N 1
ATOM 962 C CA . GLY A 1 120 ? -8.070 -8.584 2.968 1.00 91.00 120 GLY A CA 1
ATOM 963 C C . GLY A 1 120 ? -7.398 -8.674 1.600 1.00 91.00 120 GLY A C 1
ATOM 964 O O . GLY A 1 120 ? -7.816 -8.003 0.658 1.00 91.00 120 GLY A O 1
ATOM 965 N N . ILE A 1 121 ? -6.385 -9.529 1.485 1.00 89.88 121 ILE A N 1
ATOM 966 C CA . ILE A 1 121 ? -5.735 -9.903 0.227 1.00 89.88 121 ILE A CA 1
ATOM 967 C C . ILE A 1 121 ? -6.025 -11.384 -0.031 1.00 89.88 121 ILE A C 1
ATOM 969 O O . ILE A 1 121 ? -5.655 -12.240 0.778 1.00 89.88 121 ILE A O 1
ATOM 973 N N . LEU A 1 122 ? -6.704 -11.646 -1.151 1.00 78.94 122 LEU A N 1
ATOM 974 C CA . LEU A 1 122 ? -7.084 -12.974 -1.643 1.00 78.94 122 LEU A CA 1
ATOM 975 C C . LEU A 1 122 ? -6.096 -13.493 -2.692 1.00 78.94 122 LEU A C 1
ATOM 977 O O . LEU A 1 122 ? -5.602 -12.667 -3.498 1.00 78.94 122 LEU A O 1
#

pLDDT: mean 92.27, std 8.92, range [38.88, 98.44]